Protein AF-A0A3C1C0N7-F1 (afdb_monomer_lite)

Radius of gyration: 17.14 Å; chains: 1; bounding box: 32×29×38 Å

Foldseek 3Di:
DDDDDDDDDDDDPLCVVQVVVVVPDDDDPAWDKDAQPVDPDPVPDDPVRIDTHPDDDDDRDDDDDDDD

Secondary structure (DSSP, 8-state):
------SS----GGGHHHHHHHHTSPPPPPPEEEE-TT---GGG--GGGEEEES----------PPP-

Sequence (68 aa):
ELVHVIADCHIYDRHIPAVKAMLELEGYPAPTFRVDESVKDFYAFTKDSFTLENYQYHPFAFEIPMAI

pLDDT: mean 95.87, std 3.71, range [75.5, 98.31]

Structure (mmCIF, N/CA/C/O backbone):
data_AF-A0A3C1C0N7-F1
#
_entry.id   AF-A0A3C1C0N7-F1
#
loop_
_atom_site.group_PDB
_atom_site.id
_atom_site.type_symbol
_atom_site.label_atom_id
_atom_site.label_alt_id
_atom_site.label_comp_id
_atom_site.label_asym_id
_atom_site.label_entity_id
_atom_site.label_seq_id
_atom_site.pdbx_PDB_ins_code
_atom_site.Cartn_x
_atom_site.Cartn_y
_atom_site.Cartn_z
_atom_site.occupancy
_atom_site.B_iso_or_equiv
_atom_site.auth_seq_id
_atom_site.auth_comp_id
_atom_site.auth_asym_id
_atom_site.auth_atom_id
_atom_site.pdbx_PDB_model_num
ATOM 1 N N . GLU A 1 1 ? 2.154 0.274 15.238 1.00 88.44 1 GLU A N 1
ATOM 2 C CA . GLU A 1 1 ? 3.136 0.292 14.137 1.00 88.44 1 GLU A CA 1
ATOM 3 C C . GLU A 1 1 ? 2.837 -0.875 13.210 1.00 88.44 1 GLU A C 1
ATOM 5 O O . GLU A 1 1 ? 2.451 -1.927 13.710 1.00 88.44 1 GLU A O 1
ATOM 10 N N . LEU A 1 2 ? 2.938 -0.678 11.895 1.00 96.25 2 LEU A N 1
ATOM 11 C CA . LEU A 1 2 ? 2.823 -1.749 10.904 1.00 96.25 2 LEU A CA 1
ATOM 12 C C . LEU A 1 2 ? 4.222 -2.050 10.369 1.00 96.25 2 LEU A C 1
ATOM 14 O O . LEU A 1 2 ? 4.887 -1.145 9.873 1.00 96.25 2 LEU A O 1
ATOM 18 N N . VAL A 1 3 ? 4.637 -3.313 10.424 1.00 97.00 3 VAL A N 1
ATOM 19 C CA . VAL A 1 3 ? 5.883 -3.781 9.809 1.00 97.00 3 VAL A CA 1
ATOM 20 C C . VAL A 1 3 ? 5.516 -4.709 8.658 1.00 97.00 3 VAL A C 1
ATOM 22 O O . VAL A 1 3 ? 4.892 -5.746 8.875 1.00 97.00 3 VAL A O 1
ATOM 25 N N . HIS A 1 4 ? 5.882 -4.328 7.434 1.00 96.69 4 HIS A N 1
ATOM 26 C CA . HIS A 1 4 ? 5.615 -5.112 6.230 1.00 96.69 4 HIS A CA 1
ATOM 27 C C . HIS A 1 4 ? 6.918 -5.736 5.720 1.00 96.69 4 HIS A C 1
ATOM 29 O O . HIS A 1 4 ? 7.850 -5.022 5.358 1.00 96.69 4 HIS A O 1
ATOM 35 N N . VAL A 1 5 ? 6.983 -7.070 5.706 1.00 97.25 5 VAL A N 1
ATOM 36 C CA . VAL A 1 5 ? 8.138 -7.838 5.220 1.00 97.25 5 VAL A CA 1
ATOM 37 C C . VAL A 1 5 ? 7.777 -8.492 3.891 1.00 97.25 5 VAL A C 1
ATOM 39 O O . VAL A 1 5 ? 6.802 -9.236 3.820 1.00 97.25 5 VAL A O 1
ATOM 42 N N . ILE A 1 6 ? 8.572 -8.231 2.854 1.00 97.38 6 ILE A N 1
ATOM 43 C CA . ILE A 1 6 ? 8.379 -8.784 1.509 1.00 97.38 6 ILE A CA 1
ATOM 44 C C . ILE A 1 6 ? 9.598 -9.643 1.169 1.00 97.38 6 ILE A C 1
ATOM 46 O O . ILE A 1 6 ? 10.726 -9.164 1.258 1.00 97.38 6 ILE A O 1
ATOM 50 N N . ALA A 1 7 ? 9.370 -10.909 0.808 1.00 97.12 7 ALA A N 1
ATOM 51 C CA . ALA A 1 7 ? 10.440 -11.844 0.453 1.00 97.12 7 ALA A CA 1
ATOM 52 C C . ALA A 1 7 ? 10.896 -11.668 -1.005 1.00 97.12 7 ALA A C 1
ATOM 54 O O . ALA A 1 7 ? 12.064 -11.390 -1.252 1.00 97.12 7 ALA A O 1
ATOM 55 N N . ASP A 1 8 ? 9.969 -11.784 -1.960 1.00 97.19 8 ASP A N 1
ATOM 56 C CA . ASP A 1 8 ? 10.207 -11.527 -3.383 1.00 97.19 8 ASP A CA 1
ATOM 57 C C . ASP A 1 8 ? 9.395 -10.296 -3.802 1.00 97.19 8 ASP A C 1
ATOM 59 O O . ASP A 1 8 ? 8.165 -10.335 -3.872 1.00 97.19 8 ASP A O 1
ATOM 63 N N . CYS A 1 9 ? 10.095 -9.181 -4.004 1.00 97.00 9 CYS A N 1
ATOM 64 C CA . CYS A 1 9 ? 9.521 -7.918 -4.442 1.00 97.00 9 CYS A CA 1
ATOM 65 C C . CYS A 1 9 ? 9.965 -7.648 -5.880 1.00 97.00 9 CYS A C 1
ATOM 67 O O . CYS A 1 9 ? 11.139 -7.363 -6.124 1.00 97.00 9 CYS A O 1
ATOM 69 N N . HIS A 1 10 ? 9.031 -7.720 -6.824 1.00 95.69 10 HIS A N 1
ATOM 70 C CA . HIS A 1 10 ? 9.309 -7.535 -8.244 1.00 95.69 10 HIS A CA 1
ATOM 71 C C . HIS A 1 10 ? 8.242 -6.682 -8.929 1.00 95.69 10 HIS A C 1
ATOM 73 O O . HIS A 1 10 ? 7.115 -6.532 -8.457 1.00 95.69 10 HIS A O 1
ATOM 79 N N . ILE A 1 11 ? 8.615 -6.132 -10.081 1.00 95.88 11 ILE A N 1
ATOM 80 C CA . ILE A 1 11 ? 7.743 -5.367 -10.969 1.00 95.88 11 ILE A CA 1
ATOM 81 C C . ILE A 1 11 ? 7.703 -6.121 -12.294 1.00 95.88 11 ILE A C 1
ATOM 83 O O . ILE A 1 11 ? 8.753 -6.421 -12.857 1.00 95.88 11 ILE A O 1
ATOM 87 N N . TYR A 1 12 ? 6.508 -6.418 -12.804 1.00 95.69 12 TYR A N 1
ATOM 88 C CA . TYR A 1 12 ? 6.381 -6.974 -14.150 1.00 95.69 12 TYR A CA 1
ATOM 89 C C . TYR A 1 12 ? 6.786 -5.933 -15.192 1.00 95.69 12 TYR A C 1
ATOM 91 O O . TYR A 1 12 ? 6.403 -4.769 -15.084 1.00 95.69 12 TYR A O 1
ATOM 99 N N . ASP A 1 13 ? 7.454 -6.360 -16.263 1.00 95.25 13 ASP A N 1
ATOM 100 C CA . ASP A 1 13 ? 7.956 -5.452 -17.303 1.00 95.25 13 ASP A CA 1
ATOM 101 C C . ASP A 1 13 ? 6.877 -4.517 -17.868 1.00 95.25 13 ASP A C 1
ATOM 103 O O . ASP A 1 13 ? 7.096 -3.319 -18.046 1.00 95.25 13 ASP A O 1
ATOM 107 N N . ARG A 1 14 ? 5.662 -5.044 -18.068 1.00 94.38 14 ARG A N 1
ATOM 108 C CA . ARG A 1 14 ? 4.501 -4.275 -18.549 1.00 94.38 14 ARG A CA 1
ATOM 109 C C . ARG A 1 14 ? 4.020 -3.186 -17.583 1.00 94.38 14 ARG A C 1
ATOM 111 O O . ARG A 1 14 ? 3.297 -2.293 -18.005 1.00 94.38 14 ARG A O 1
ATOM 118 N N . HIS A 1 15 ? 4.415 -3.236 -16.311 1.00 96.25 15 HIS A N 1
ATOM 119 C CA . HIS A 1 15 ? 4.102 -2.215 -15.305 1.00 96.25 15 HIS A CA 1
ATOM 120 C C . HIS A 1 15 ? 5.213 -1.165 -15.154 1.00 96.25 15 HIS A C 1
ATOM 122 O O . HIS A 1 15 ? 4.959 -0.109 -14.575 1.00 96.25 15 HIS A O 1
ATOM 128 N N . ILE A 1 16 ? 6.416 -1.393 -15.702 1.00 95.94 16 ILE A N 1
ATOM 129 C CA . ILE A 1 16 ? 7.555 -0.463 -15.572 1.00 95.94 16 ILE A CA 1
ATOM 130 C C . ILE A 1 16 ? 7.206 0.971 -16.017 1.00 95.94 16 ILE A C 1
ATOM 132 O O . ILE A 1 16 ? 7.555 1.898 -15.280 1.00 95.94 16 ILE A O 1
ATOM 136 N N . PRO A 1 17 ? 6.524 1.209 -17.161 1.00 96.25 17 PRO A N 1
ATOM 137 C CA . PRO A 1 17 ? 6.184 2.572 -17.573 1.00 96.25 17 PRO A CA 1
ATOM 138 C C . PRO A 1 17 ? 5.300 3.306 -16.555 1.00 96.25 17 PRO A C 1
ATOM 140 O O . PRO A 1 17 ? 5.562 4.468 -16.249 1.00 96.25 17 PRO A O 1
ATOM 143 N N . ALA A 1 18 ? 4.305 2.616 -15.986 1.00 96.81 18 ALA A N 1
ATOM 144 C CA . ALA A 1 18 ? 3.404 3.183 -14.985 1.00 96.81 18 ALA A CA 1
ATOM 145 C C . ALA A 1 18 ? 4.146 3.512 -13.682 1.00 96.81 18 ALA A C 1
ATOM 147 O O . ALA A 1 18 ? 3.971 4.594 -13.128 1.00 96.81 18 ALA A O 1
ATOM 148 N N . VAL A 1 19 ? 5.023 2.611 -13.220 1.00 96.31 19 VAL A N 1
ATOM 149 C CA . VAL A 1 19 ? 5.826 2.840 -12.008 1.00 96.31 19 VAL A CA 1
ATOM 150 C C . VAL A 1 19 ? 6.749 4.041 -12.174 1.00 96.31 19 VAL A C 1
ATOM 152 O O . VAL A 1 19 ? 6.784 4.895 -11.294 1.00 96.31 19 VAL A O 1
ATOM 155 N N . LYS A 1 20 ? 7.449 4.155 -13.310 1.00 96.88 20 LYS A N 1
ATOM 156 C CA . LYS A 1 20 ? 8.297 5.324 -13.582 1.00 96.88 20 LYS A CA 1
ATOM 157 C C . LYS A 1 20 ? 7.496 6.622 -13.539 1.00 96.88 20 LYS A C 1
ATOM 159 O O . LYS A 1 20 ? 7.917 7.549 -12.867 1.00 96.88 20 LYS A O 1
ATOM 164 N N . ALA A 1 21 ? 6.331 6.666 -14.186 1.00 96.44 21 ALA A N 1
ATOM 165 C CA . ALA A 1 21 ? 5.482 7.854 -14.161 1.00 96.44 21 ALA A CA 1
ATOM 166 C C . ALA A 1 21 ? 5.004 8.218 -12.744 1.00 96.44 21 ALA A C 1
ATOM 168 O O . ALA A 1 21 ? 4.949 9.397 -12.415 1.00 96.44 21 ALA A O 1
ATOM 169 N N . MET A 1 22 ? 4.695 7.229 -11.895 1.00 96.00 22 MET A N 1
ATOM 170 C CA . MET A 1 22 ? 4.318 7.481 -10.498 1.00 96.00 22 MET A CA 1
ATOM 171 C C . MET A 1 22 ? 5.473 8.033 -9.656 1.00 96.00 22 MET A C 1
ATOM 173 O O . MET A 1 22 ? 5.232 8.863 -8.786 1.00 96.00 22 MET A O 1
ATOM 177 N N . LEU A 1 23 ? 6.711 7.590 -9.901 1.00 96.38 23 LEU A N 1
ATOM 178 C CA . LEU A 1 23 ? 7.892 8.041 -9.153 1.00 96.38 23 LEU A CA 1
ATOM 179 C C . LEU A 1 23 ? 8.257 9.513 -9.411 1.00 96.38 23 LEU A C 1
ATOM 181 O O . LEU A 1 23 ? 8.952 10.102 -8.590 1.00 96.38 23 LEU A O 1
ATOM 185 N N . GLU A 1 24 ? 7.776 10.107 -10.506 1.00 96.81 24 GLU A N 1
ATOM 186 C CA . GLU A 1 24 ? 7.958 11.535 -10.811 1.00 96.81 24 GLU A CA 1
ATOM 187 C C . GLU A 1 24 ? 6.958 12.444 -10.070 1.00 96.81 24 GLU A C 1
ATOM 189 O O . GLU A 1 24 ? 7.080 13.668 -10.109 1.00 96.81 24 GLU A O 1
ATOM 194 N N . LEU A 1 25 ? 5.939 11.871 -9.421 1.00 96.62 25 LEU A N 1
ATOM 195 C CA . LEU A 1 25 ? 4.893 12.629 -8.737 1.00 96.62 25 LEU A CA 1
ATOM 196 C C . LEU A 1 25 ? 5.296 12.947 -7.296 1.00 96.62 25 LEU A C 1
ATOM 198 O O . LEU A 1 25 ? 5.817 12.101 -6.570 1.00 96.62 25 LEU A O 1
ATOM 202 N N . GLU A 1 26 ? 4.981 14.160 -6.846 1.00 96.62 26 GLU A N 1
ATOM 203 C CA . GLU A 1 26 ? 5.161 14.539 -5.446 1.00 96.62 26 GLU A CA 1
ATOM 204 C C . GLU A 1 26 ? 4.119 13.843 -4.555 1.00 96.62 26 GLU A C 1
ATOM 206 O O . GLU A 1 26 ? 2.933 13.771 -4.887 1.00 96.62 26 GLU A O 1
ATOM 211 N N . GLY A 1 27 ? 4.553 13.312 -3.411 1.00 95.94 27 GLY A N 1
ATOM 212 C CA . GLY A 1 27 ? 3.664 12.654 -2.457 1.00 95.94 27 GLY A CA 1
ATOM 213 C C . GLY A 1 27 ? 2.759 13.646 -1.721 1.00 95.94 27 GLY A C 1
ATOM 214 O O . GLY A 1 27 ? 3.205 14.705 -1.289 1.00 95.94 27 GLY A O 1
ATOM 215 N N . TYR A 1 28 ? 1.495 13.274 -1.514 1.00 97.56 28 TYR A N 1
ATOM 216 C CA . TYR A 1 28 ? 0.599 13.994 -0.607 1.00 97.56 28 TYR A CA 1
ATOM 217 C C . TYR A 1 28 ? 0.737 13.485 0.835 1.00 97.56 28 TYR A C 1
ATOM 219 O O . TYR A 1 28 ? 1.162 12.344 1.046 1.00 97.56 28 TYR A O 1
ATOM 227 N N . PRO A 1 29 ? 0.352 14.291 1.844 1.00 97.69 29 PRO A N 1
ATOM 228 C CA . PRO A 1 29 ? 0.222 13.805 3.212 1.00 97.69 29 PRO A CA 1
ATOM 229 C C . PRO A 1 29 ? -0.674 12.565 3.280 1.00 97.69 29 PRO A C 1
ATOM 231 O O . PRO A 1 29 ? -1.675 12.470 2.566 1.00 97.69 29 PRO A O 1
ATOM 234 N N . ALA A 1 30 ? -0.327 11.624 4.159 1.00 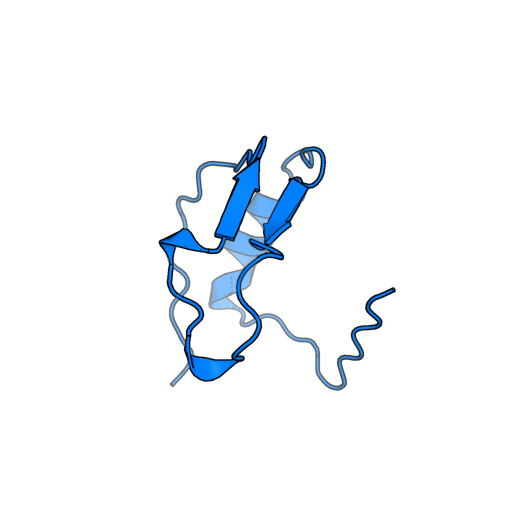97.06 30 ALA A N 1
ATOM 235 C CA . ALA A 1 30 ? -1.149 10.440 4.367 1.00 97.06 30 ALA A CA 1
ATOM 236 C C . ALA A 1 30 ? -2.553 10.842 4.866 1.00 97.06 30 ALA A C 1
ATOM 238 O O . ALA A 1 30 ? -2.663 11.750 5.698 1.00 97.06 30 ALA A O 1
ATOM 239 N N . PRO A 1 31 ? -3.622 10.180 4.388 1.00 97.88 31 PRO A N 1
ATOM 240 C CA . PRO A 1 31 ? -4.970 10.443 4.871 1.00 97.88 31 PRO A CA 1
ATOM 241 C C . PRO A 1 31 ? -5.142 9.966 6.316 1.00 97.88 31 PRO A C 1
ATOM 243 O O . PRO A 1 31 ? -4.400 9.108 6.803 1.00 97.88 31 PRO A O 1
ATOM 246 N N . THR A 1 32 ? -6.194 10.451 6.972 1.00 98.31 32 THR A N 1
ATOM 247 C CA . THR A 1 32 ? -6.633 9.898 8.258 1.00 98.31 32 THR A CA 1
ATOM 248 C C . THR A 1 32 ? -7.707 8.850 8.004 1.00 98.31 32 THR A C 1
ATOM 250 O O . THR A 1 32 ? -8.764 9.160 7.458 1.00 98.31 32 THR A O 1
ATOM 253 N N . PHE A 1 33 ? -7.455 7.611 8.415 1.00 97.50 33 PHE A N 1
ATOM 254 C CA . PHE A 1 33 ? -8.457 6.548 8.399 1.00 97.50 33 PHE A CA 1
ATOM 255 C C . PHE A 1 33 ? -9.120 6.435 9.772 1.00 97.50 33 PHE A C 1
ATOM 257 O O . PHE A 1 33 ? -8.421 6.328 10.783 1.00 97.50 33 PHE A O 1
ATOM 264 N N . ARG A 1 34 ? -10.455 6.451 9.814 1.00 97.94 34 ARG A N 1
ATOM 265 C CA . ARG A 1 34 ? -11.229 6.253 11.044 1.00 97.94 34 ARG A CA 1
ATOM 266 C C . ARG A 1 34 ? -12.114 5.025 10.941 1.00 97.94 34 ARG A C 1
ATOM 268 O O . ARG A 1 34 ? -12.622 4.686 9.874 1.00 97.94 34 ARG A O 1
ATOM 275 N N . VAL A 1 35 ? -12.322 4.409 12.095 1.00 97.81 35 VAL A N 1
ATOM 276 C CA . VAL A 1 35 ? -13.225 3.280 12.293 1.00 97.81 35 VAL A CA 1
ATOM 277 C C . VAL A 1 35 ? -14.252 3.690 13.340 1.00 97.81 35 VAL A C 1
ATOM 279 O O . VAL A 1 35 ? -13.889 4.313 14.338 1.00 97.81 35 VAL A O 1
ATOM 282 N N . ASP A 1 36 ? -15.521 3.358 13.123 1.00 97.81 36 ASP A N 1
ATOM 283 C CA . ASP A 1 36 ? -16.565 3.529 14.128 1.00 97.81 36 ASP A CA 1
ATOM 284 C C . ASP A 1 36 ? -16.304 2.598 15.318 1.00 97.81 36 ASP A C 1
ATOM 286 O O . ASP A 1 36 ? -16.516 1.385 15.263 1.00 97.81 36 ASP A O 1
ATOM 290 N N . GLU A 1 37 ? -15.844 3.184 16.420 1.00 97.25 37 GLU A N 1
ATOM 291 C CA . GLU A 1 37 ? -15.518 2.452 17.639 1.00 97.25 37 GLU A CA 1
ATOM 292 C C . GLU A 1 37 ? -16.757 1.951 18.394 1.00 97.25 37 GLU A C 1
ATOM 294 O O . GLU A 1 37 ? -16.610 1.189 19.354 1.00 97.25 37 GLU A O 1
ATOM 299 N N . SER A 1 38 ? -17.974 2.347 18.008 1.00 97.94 38 SER A N 1
ATOM 300 C CA . SER A 1 38 ? -19.204 1.838 18.623 1.00 97.94 38 SER A C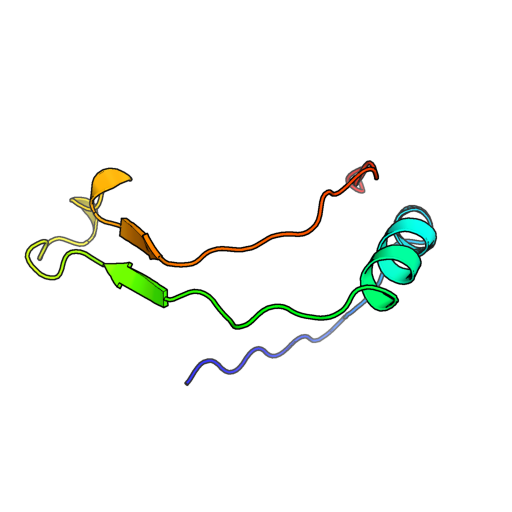A 1
ATOM 301 C C . SER A 1 38 ? -19.524 0.399 18.201 1.00 97.94 38 SER A C 1
ATOM 303 O O . SER A 1 38 ? -20.157 -0.330 18.970 1.00 97.94 38 SER A O 1
ATOM 305 N N . VAL A 1 39 ? -19.025 -0.054 17.045 1.00 97.88 39 VAL A N 1
ATOM 306 C CA . VAL A 1 39 ? -19.194 -1.430 16.565 1.00 97.88 39 VAL A CA 1
ATOM 307 C C . VAL A 1 39 ? -18.288 -2.363 17.368 1.00 97.88 39 VAL A C 1
ATOM 309 O O . VAL A 1 39 ? -17.065 -2.230 17.369 1.00 97.88 39 VAL A O 1
ATOM 312 N N . LYS A 1 40 ? -18.893 -3.312 18.092 1.00 97.50 40 LYS A N 1
ATOM 313 C CA . LYS A 1 40 ? -18.174 -4.253 18.973 1.00 97.50 40 LYS A CA 1
ATOM 314 C C . LYS A 1 40 ? -18.128 -5.691 18.458 1.00 97.50 40 LYS A C 1
ATOM 316 O O . LYS A 1 40 ? -17.396 -6.499 19.019 1.00 97.50 40 LYS A O 1
ATOM 321 N N . ASP A 1 41 ? -18.884 -6.006 17.409 1.00 97.75 41 ASP A N 1
ATOM 322 C CA . ASP A 1 41 ? -18.845 -7.301 16.731 1.00 97.75 41 ASP A CA 1
ATOM 323 C C . ASP A 1 41 ? -18.078 -7.161 15.414 1.00 97.75 41 ASP A C 1
ATOM 325 O O . ASP A 1 41 ? -18.431 -6.355 14.555 1.00 97.75 41 ASP A O 1
ATOM 329 N N . PHE A 1 42 ? -17.032 -7.971 15.259 1.00 96.06 42 PHE A N 1
ATOM 330 C CA . PHE A 1 42 ? -16.199 -8.003 14.063 1.00 96.06 42 PHE A CA 1
ATOM 331 C C . PHE A 1 42 ? -17.012 -8.248 12.783 1.00 96.06 42 PHE A C 1
ATOM 333 O O . PHE A 1 42 ? -16.709 -7.668 11.742 1.00 96.06 42 PHE A O 1
ATOM 340 N N . TYR A 1 43 ? -18.066 -9.063 12.847 1.00 97.62 43 TYR A N 1
ATOM 341 C CA . TYR A 1 43 ? -18.896 -9.365 11.677 1.00 97.62 43 TYR A CA 1
ATOM 342 C C . TYR A 1 43 ? -20.000 -8.329 11.424 1.00 97.62 43 TYR A C 1
ATOM 344 O O . TYR A 1 43 ? -20.688 -8.415 10.409 1.00 97.62 43 TYR A O 1
ATOM 352 N N . ALA A 1 44 ? -20.159 -7.343 12.312 1.00 98.12 44 ALA A N 1
ATOM 353 C CA . ALA A 1 44 ? -21.136 -6.267 12.166 1.00 98.12 44 ALA A CA 1
ATOM 354 C C . ALA A 1 44 ? -20.580 -5.031 11.437 1.00 98.12 44 ALA A C 1
ATOM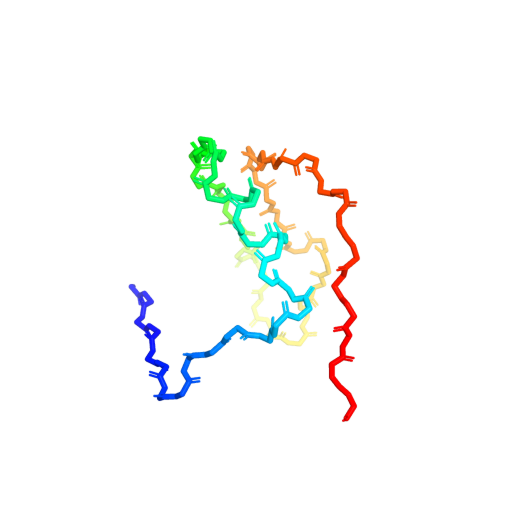 356 O O . ALA A 1 44 ? -21.339 -4.103 11.154 1.00 98.12 44 ALA A O 1
ATOM 357 N N . PHE A 1 45 ? -19.282 -4.999 11.116 1.00 98.31 45 PHE A N 1
ATOM 358 C CA . PHE A 1 45 ? -18.711 -3.918 10.315 1.00 98.31 45 PHE A CA 1
ATOM 359 C C . PHE A 1 45 ? -19.337 -3.869 8.919 1.00 98.31 45 PHE A C 1
ATOM 361 O O . PHE A 1 45 ? -19.479 -4.881 8.231 1.00 98.31 45 PHE A O 1
ATOM 368 N N . THR A 1 46 ? -19.656 -2.659 8.472 1.00 97.94 46 THR A N 1
ATOM 369 C CA . THR A 1 46 ? -20.119 -2.391 7.107 1.00 97.94 46 THR A CA 1
ATOM 370 C C . THR A 1 46 ? -19.240 -1.325 6.463 1.00 97.94 46 THR A C 1
ATOM 372 O O . THR A 1 46 ? -18.359 -0.762 7.108 1.00 97.94 46 THR A O 1
ATOM 375 N N . LYS A 1 47 ? -19.478 -1.013 5.184 1.00 97.38 47 LYS A N 1
ATOM 376 C CA . LYS A 1 47 ? -18.763 0.072 4.493 1.00 97.38 47 LYS A CA 1
ATOM 377 C C . LYS A 1 47 ? -18.913 1.421 5.205 1.00 97.38 47 LYS A C 1
ATOM 379 O O . LYS A 1 47 ? -17.962 2.190 5.221 1.00 97.38 47 LYS A O 1
ATOM 384 N N . ASP A 1 48 ? -20.062 1.659 5.832 1.00 97.62 48 ASP A N 1
ATOM 385 C CA . ASP A 1 48 ? -20.372 2.926 6.501 1.00 97.62 48 ASP A CA 1
ATOM 386 C C . ASP A 1 48 ? -19.680 3.062 7.869 1.00 97.62 48 ASP A C 1
ATOM 388 O O . ASP A 1 48 ? -19.634 4.149 8.437 1.00 97.62 48 ASP A O 1
ATOM 392 N N . SER A 1 49 ? -19.091 1.981 8.391 1.00 98.19 49 SER A N 1
ATOM 393 C CA . SER A 1 49 ? -18.314 1.989 9.638 1.00 98.19 49 SER A CA 1
ATOM 394 C C . SER A 1 49 ? -16.912 2.593 9.484 1.00 98.19 49 SER A C 1
ATOM 396 O O . SER A 1 49 ? -16.160 2.640 10.457 1.00 98.19 49 SER A O 1
ATOM 398 N N . PHE A 1 50 ? -16.528 3.012 8.278 1.00 98.25 50 PHE A N 1
ATOM 399 C CA . PHE A 1 50 ? -15.187 3.490 7.966 1.00 98.25 50 PHE A CA 1
ATOM 400 C C . PHE A 1 50 ? -15.248 4.827 7.241 1.00 98.25 50 PHE A C 1
ATOM 402 O O . PHE A 1 50 ? -16.067 5.023 6.343 1.00 98.25 50 PHE A O 1
ATOM 409 N N . THR A 1 51 ? -14.330 5.731 7.573 1.00 98.00 51 THR A N 1
ATOM 410 C CA . THR A 1 51 ? -14.153 6.980 6.828 1.00 98.00 51 THR A CA 1
ATOM 411 C C . THR A 1 51 ? -12.686 7.223 6.512 1.00 98.00 51 THR A C 1
ATOM 413 O O . THR A 1 51 ? -11.782 6.818 7.247 1.00 98.00 51 THR A O 1
ATOM 416 N N . LEU A 1 52 ? -12.451 7.887 5.382 1.00 97.69 52 LEU A N 1
ATOM 417 C CA . LEU A 1 52 ? -11.128 8.305 4.945 1.00 97.69 52 LEU A CA 1
ATOM 418 C C . LEU A 1 52 ? -11.145 9.820 4.746 1.00 97.69 52 LEU A C 1
ATOM 420 O O . LEU A 1 52 ? -11.791 10.337 3.836 1.00 97.69 52 LEU A O 1
ATOM 424 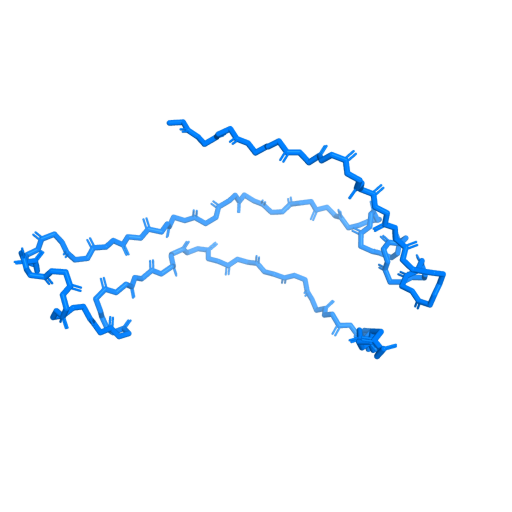N N . GLU A 1 53 ? -10.466 10.535 5.632 1.00 98.12 53 GLU A N 1
ATOM 425 C CA . GLU A 1 53 ? -10.453 11.994 5.671 1.00 98.12 53 GLU A CA 1
ATOM 426 C C . GLU A 1 53 ? -9.206 12.531 4.965 1.00 98.12 53 GLU A C 1
ATOM 428 O O . GLU A 1 53 ? -8.112 11.975 5.097 1.00 98.12 53 GLU A O 1
ATOM 433 N N . ASN A 1 54 ? -9.366 13.646 4.245 1.00 97.88 54 ASN A N 1
ATOM 434 C CA . ASN A 1 54 ? -8.287 14.342 3.533 1.00 97.88 54 ASN A CA 1
ATOM 435 C C . ASN A 1 54 ? -7.541 13.467 2.509 1.00 97.88 54 ASN A C 1
ATOM 437 O O . ASN A 1 54 ? -6.357 13.681 2.250 1.00 97.88 54 ASN A O 1
ATOM 441 N N . TYR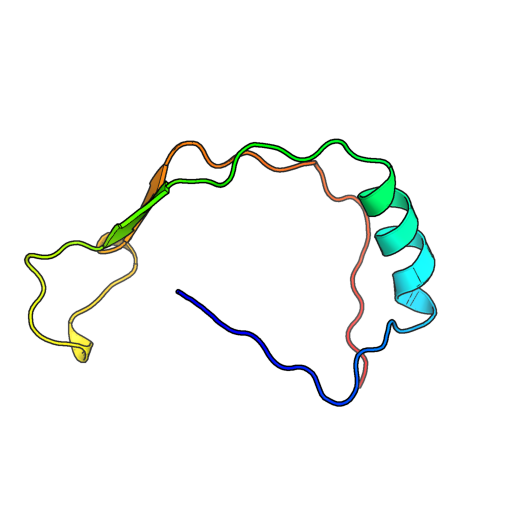 A 1 55 ? -8.228 12.486 1.916 1.00 97.38 55 TYR A N 1
ATOM 442 C CA . TYR A 1 55 ? -7.644 11.653 0.871 1.00 97.38 55 TYR A CA 1
ATOM 443 C C . TYR A 1 55 ? -7.417 12.454 -0.409 1.00 97.38 55 TYR A C 1
ATOM 445 O O . TYR A 1 55 ? -8.357 12.962 -1.019 1.00 97.38 55 TYR A O 1
ATOM 453 N N . GLN A 1 56 ? -6.153 12.532 -0.811 1.00 97.62 56 GLN A N 1
ATOM 454 C CA . GLN A 1 56 ? -5.716 13.119 -2.069 1.00 97.62 56 GLN A CA 1
ATOM 455 C C . GLN A 1 56 ? -5.033 12.041 -2.899 1.00 97.62 56 GLN A C 1
ATOM 457 O O . GLN A 1 56 ? -4.300 11.204 -2.371 1.00 97.62 56 GLN A O 1
ATOM 462 N N . TYR A 1 57 ? -5.282 12.063 -4.202 1.00 96.62 57 TYR A N 1
ATOM 463 C CA . TYR A 1 57 ? -4.727 11.098 -5.136 1.00 96.62 57 TYR A CA 1
ATOM 464 C C . TYR A 1 57 ? -4.371 11.781 -6.449 1.00 96.62 57 TYR A C 1
ATOM 466 O O . TYR A 1 57 ? -4.997 12.761 -6.854 1.00 96.62 57 TYR A O 1
ATOM 474 N N . HIS A 1 58 ? -3.364 11.233 -7.120 1.00 97.38 58 HIS A N 1
ATOM 475 C CA . HIS A 1 58 ? -3.014 11.641 -8.472 1.00 97.38 58 HIS A CA 1
ATOM 476 C C . HIS A 1 58 ? -3.911 10.927 -9.485 1.00 97.38 58 HIS A C 1
ATOM 478 O O . HIS A 1 58 ? -4.202 9.740 -9.301 1.00 97.38 58 HIS A O 1
ATOM 484 N N . PRO A 1 59 ? -4.330 11.593 -10.574 1.00 95.50 59 PRO A N 1
ATOM 485 C CA . PRO A 1 59 ? -4.940 10.908 -11.704 1.00 95.50 59 PRO A CA 1
ATOM 486 C C . PRO A 1 59 ? -4.024 9.790 -12.209 1.00 95.50 59 PRO A C 1
ATOM 488 O O . PRO A 1 59 ? -2.828 9.995 -12.410 1.00 95.50 59 PRO A O 1
ATOM 491 N N . PHE A 1 60 ? -4.592 8.610 -12.437 1.00 94.50 60 PHE A N 1
ATOM 492 C CA . PHE A 1 60 ? -3.844 7.444 -12.888 1.00 94.50 60 PHE A CA 1
ATOM 493 C C . PHE A 1 60 ? -4.358 6.997 -14.257 1.00 94.50 60 PHE A C 1
ATOM 495 O O . PHE A 1 60 ? -5.493 6.547 -14.385 1.00 94.50 60 PHE A O 1
ATOM 502 N N . ALA A 1 61 ? -3.527 7.165 -15.286 1.00 92.31 61 ALA A N 1
ATOM 503 C CA . ALA A 1 61 ? -3.902 6.967 -16.689 1.00 92.31 61 ALA A CA 1
ATOM 504 C C . ALA A 1 61 ? -3.359 5.663 -17.305 1.00 92.31 61 ALA A C 1
ATOM 506 O O . ALA A 1 61 ? -3.419 5.488 -18.520 1.00 92.31 61 ALA A O 1
ATOM 507 N N . PHE A 1 62 ? -2.801 4.764 -16.493 1.00 94.25 62 PHE A N 1
ATOM 508 C CA . PHE A 1 62 ? -2.228 3.506 -16.967 1.00 94.25 62 PHE A CA 1
ATOM 509 C C . PHE A 1 62 ? -3.174 2.339 -16.699 1.00 94.25 62 PHE A C 1
ATOM 511 O O . PHE A 1 62 ? -3.859 2.293 -15.679 1.00 94.25 62 PHE A O 1
ATOM 518 N N . GLU A 1 63 ? -3.164 1.349 -17.585 1.00 92.69 63 GLU A N 1
ATOM 519 C CA . GLU A 1 63 ? -3.746 0.046 -17.285 1.00 92.69 63 GLU A CA 1
ATOM 520 C C . GLU A 1 63 ? -2.757 -0.780 -16.456 1.00 92.69 63 GLU A C 1
ATOM 522 O O . GLU A 1 63 ? -1.554 -0.787 -16.726 1.00 92.69 63 GLU A O 1
ATOM 527 N N . ILE A 1 64 ? -3.264 -1.514 -15.464 1.00 92.19 64 ILE A N 1
ATOM 528 C CA . ILE A 1 64 ? -2.484 -2.495 -14.699 1.00 92.19 64 ILE A CA 1
ATOM 529 C C . ILE A 1 64 ? -2.997 -3.892 -15.059 1.00 92.19 64 ILE A C 1
ATOM 531 O O . ILE A 1 64 ? -3.828 -4.455 -14.345 1.00 92.19 64 ILE A O 1
ATOM 535 N N . PRO A 1 65 ? -2.553 -4.467 -16.190 1.00 90.50 65 PRO A N 1
ATOM 536 C CA . PRO A 1 65 ? -2.960 -5.808 -16.587 1.00 90.50 65 PRO A CA 1
ATOM 537 C C . PRO A 1 65 ? -2.423 -6.842 -15.595 1.00 90.50 65 PRO A C 1
ATOM 539 O O . PRO A 1 65 ? -1.220 -6.869 -15.295 1.00 90.50 65 PRO A O 1
ATOM 542 N N . MET A 1 66 ? -3.309 -7.713 -15.114 1.00 87.12 66 MET A N 1
ATOM 543 C CA . MET A 1 66 ? -2.922 -8.830 -14.256 1.00 87.12 66 MET A CA 1
ATOM 544 C C . MET A 1 66 ? -2.077 -9.838 -15.038 1.00 87.12 66 MET A C 1
ATOM 546 O O . MET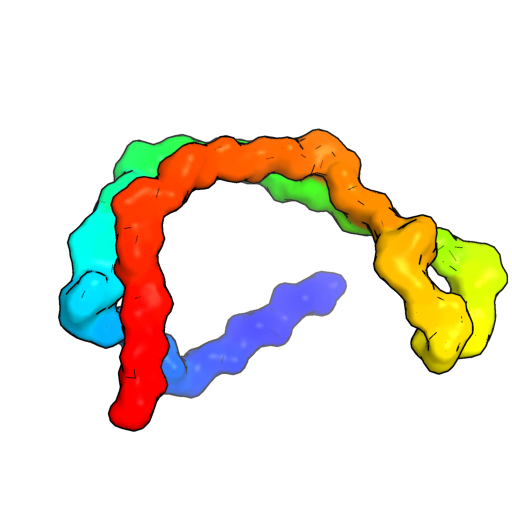 A 1 66 ? -2.333 -10.109 -16.211 1.00 87.12 66 MET A O 1
ATOM 550 N N . ALA A 1 67 ? -1.054 -10.384 -14.381 1.00 82.06 67 ALA A N 1
ATOM 551 C CA . ALA A 1 67 ? -0.453 -11.633 -14.836 1.00 82.06 67 ALA A CA 1
ATOM 552 C C . ALA A 1 67 ? -1.476 -12.754 -14.629 1.00 82.06 67 ALA A C 1
ATOM 554 O O . ALA A 1 67 ? -2.083 -12.800 -13.559 1.00 82.06 67 ALA A O 1
ATOM 555 N N . ILE A 1 68 ? -1.660 -13.617 -15.626 1.00 75.50 68 ILE A N 1
ATOM 556 C CA . ILE A 1 68 ? -2.353 -14.902 -15.464 1.00 75.50 68 ILE A CA 1
ATOM 557 C C . ILE A 1 68 ? -1.284 -15.973 -15.288 1.00 75.50 68 ILE A C 1
ATOM 559 O O . ILE A 1 68 ? -0.283 -15.895 -16.039 1.00 75.50 68 ILE A O 1
#